Protein AF-A0A6V7JFA1-F1 (afdb_monomer_lite)

pLDDT: mean 86.87, std 8.66, range [52.91, 97.0]

Organism: NCBI:txid1563983

Secondary structure (DSSP, 8-state):
-HHHHHHHHHHHS-TT---S--EEEETTSTTHHHHHHHHHHTT--EEEESSHHHHHHHHHHHHHHHT-

Structure (mmCIF, N/CA/C/O backbone):
data_AF-A0A6V7JFA1-F1
#
_entry.id   AF-A0A6V7JFA1-F1
#
loop_
_atom_site.group_PDB
_atom_site.id
_atom_site.type_symbol
_atom_site.label_atom_id
_atom_site.label_alt_id
_atom_site.label_comp_id
_atom_site.label_asym_id
_atom_site.label_entity_id
_atom_site.label_seq_id
_atom_site.pdbx_PDB_ins_code
_atom_site.Cartn_x
_atom_site.Cartn_y
_atom_site.Cartn_z
_atom_site.occupancy
_atom_site.B_iso_or_equiv
_atom_site.auth_seq_id
_atom_site.auth_comp_id
_atom_site.auth_asym_id
_atom_site.auth_atom_id
_atom_site.pdbx_PDB_model_num
ATOM 1 N N . PRO A 1 1 ? 11.034 8.669 -0.750 1.00 52.91 1 PRO A N 1
ATOM 2 C CA . PRO A 1 1 ? 10.213 7.468 -0.442 1.00 52.91 1 PRO A CA 1
ATOM 3 C C . PRO A 1 1 ? 9.256 7.646 0.755 1.00 52.91 1 PRO A C 1
ATOM 5 O O . PRO A 1 1 ? 8.054 7.542 0.563 1.00 52.91 1 PRO A O 1
ATOM 8 N N . ARG A 1 2 ? 9.742 7.991 1.963 1.00 61.72 2 ARG A N 1
ATOM 9 C CA . ARG A 1 2 ? 8.907 8.043 3.187 1.00 61.72 2 ARG A CA 1
ATOM 10 C C . ARG A 1 2 ? 7.751 9.057 3.173 1.00 61.72 2 ARG A C 1
ATOM 12 O O . ARG A 1 2 ? 6.698 8.755 3.714 1.00 61.72 2 ARG A O 1
ATOM 19 N N . LYS A 1 3 ? 7.917 10.231 2.550 1.00 72.00 3 LYS A N 1
ATOM 20 C CA . LYS A 1 3 ? 6.876 11.280 2.539 1.00 72.00 3 LYS A CA 1
ATOM 21 C C . LYS A 1 3 ? 5.602 10.838 1.803 1.00 72.00 3 LYS A C 1
ATOM 23 O O . LYS A 1 3 ? 4.516 10.981 2.345 1.00 72.00 3 LYS A O 1
ATOM 28 N N . ALA A 1 4 ? 5.758 10.218 0.631 1.00 77.75 4 ALA A N 1
ATOM 29 C CA . ALA A 1 4 ? 4.636 9.705 -0.156 1.00 77.75 4 ALA A CA 1
ATOM 30 C C . ALA A 1 4 ? 3.850 8.625 0.605 1.00 77.75 4 ALA A C 1
ATOM 32 O O . ALA A 1 4 ? 2.627 8.674 0.642 1.00 77.75 4 ALA A O 1
ATOM 33 N N . LEU A 1 5 ? 4.545 7.706 1.288 1.00 79.12 5 LEU A N 1
ATOM 34 C CA . LEU A 1 5 ? 3.894 6.678 2.100 1.00 79.12 5 LEU A CA 1
ATOM 35 C C . LEU A 1 5 ? 3.093 7.281 3.262 1.00 79.12 5 LEU A C 1
ATOM 37 O O . LEU A 1 5 ? 1.979 6.845 3.520 1.00 79.12 5 LEU A O 1
ATOM 41 N N . VAL A 1 6 ? 3.633 8.294 3.946 1.00 80.50 6 VAL A N 1
ATOM 42 C CA . VAL A 1 6 ? 2.928 8.976 5.046 1.00 80.50 6 VAL A CA 1
ATOM 43 C C . VAL A 1 6 ? 1.670 9.687 4.541 1.00 80.50 6 VAL A C 1
ATOM 45 O O . VAL A 1 6 ? 0.618 9.570 5.162 1.00 80.50 6 VAL A O 1
ATOM 48 N N . GLU A 1 7 ? 1.745 10.366 3.396 1.00 84.31 7 GLU A N 1
ATOM 49 C CA . GLU A 1 7 ? 0.580 11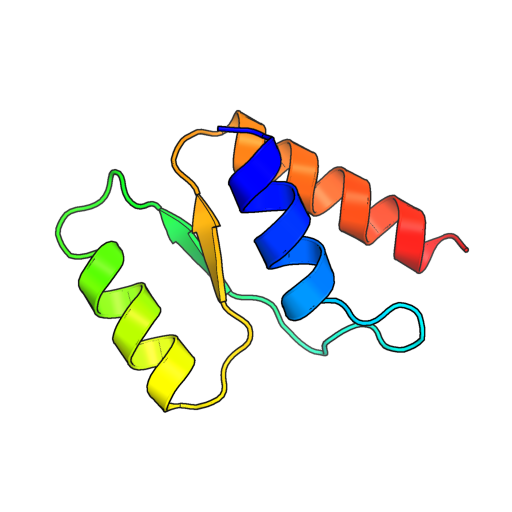.005 2.767 1.00 84.31 7 GLU A CA 1
ATOM 50 C C . GLU A 1 7 ? -0.476 9.975 2.336 1.00 84.31 7 GLU A C 1
ATOM 52 O O . GLU A 1 7 ? -1.676 10.198 2.507 1.00 84.31 7 GLU A O 1
ATOM 57 N N . GLN A 1 8 ? -0.045 8.820 1.818 1.00 85.50 8 GLN A N 1
ATOM 58 C CA . GLN A 1 8 ? -0.947 7.722 1.478 1.00 85.50 8 GLN A CA 1
ATOM 59 C C . GLN A 1 8 ? -1.597 7.107 2.720 1.00 85.50 8 GLN A C 1
ATOM 61 O O . GLN A 1 8 ? -2.805 6.887 2.718 1.00 85.50 8 GLN A O 1
ATOM 66 N N . LEU A 1 9 ? -0.831 6.879 3.790 1.00 83.56 9 LEU A N 1
ATOM 67 C CA . LEU A 1 9 ? -1.348 6.382 5.064 1.00 83.56 9 LEU A CA 1
ATOM 68 C C . LEU A 1 9 ? -2.383 7.346 5.642 1.00 83.56 9 LEU A C 1
ATOM 70 O O . LEU A 1 9 ? -3.471 6.903 5.973 1.00 83.56 9 LEU A O 1
ATOM 74 N N . ALA A 1 10 ? -2.108 8.652 5.676 1.00 83.31 10 ALA A N 1
ATOM 75 C CA . ALA A 1 10 ? -3.065 9.646 6.167 1.00 83.31 10 ALA A CA 1
ATOM 76 C C . ALA A 1 10 ? -4.373 9.673 5.353 1.00 83.31 10 ALA A C 1
ATOM 78 O O . ALA A 1 10 ? -5.450 9.866 5.910 1.00 83.31 10 ALA A O 1
AT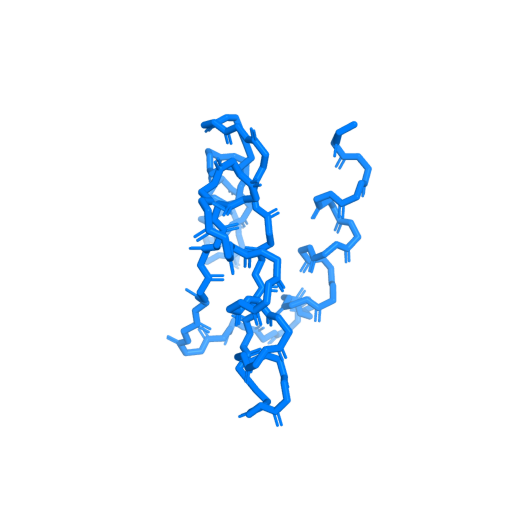OM 79 N N . ARG A 1 11 ? -4.298 9.443 4.034 1.00 80.88 11 ARG A N 1
ATOM 80 C CA . ARG A 1 11 ? -5.478 9.372 3.157 1.00 80.88 11 ARG A CA 1
ATOM 81 C C . ARG A 1 11 ? -6.282 8.086 3.353 1.00 80.88 11 ARG A C 1
ATOM 83 O O . ARG A 1 11 ? -7.507 8.113 3.323 1.00 80.88 11 ARG A O 1
ATOM 90 N N . VAL A 1 12 ? -5.595 6.953 3.485 1.00 80.19 12 VAL A N 1
ATOM 91 C CA . VAL A 1 12 ? -6.208 5.617 3.556 1.00 80.19 12 VAL A CA 1
ATOM 92 C C . VAL A 1 12 ? -6.684 5.280 4.975 1.00 80.19 12 VAL A C 1
ATOM 94 O O . VAL A 1 12 ? -7.634 4.513 5.153 1.00 80.19 12 VAL A O 1
ATOM 97 N N . LEU A 1 13 ? -6.050 5.872 5.982 1.00 75.81 13 LEU A N 1
ATOM 98 C CA . LEU A 1 13 ? -6.336 5.724 7.403 1.00 75.81 13 LEU A CA 1
ATOM 99 C C . LEU A 1 13 ? -6.647 7.113 7.986 1.00 75.81 13 LEU A C 1
ATOM 101 O O . LEU A 1 13 ? -5.738 7.792 8.473 1.00 75.81 13 LEU A O 1
ATOM 105 N N . PRO A 1 14 ? -7.916 7.550 7.968 1.00 72.88 14 PRO A N 1
ATOM 106 C CA . PRO A 1 14 ? -8.356 8.703 8.753 1.00 72.88 14 PRO A CA 1
ATOM 107 C C . PRO A 1 14 ? -8.154 8.431 10.252 1.00 72.88 14 PRO A C 1
ATOM 109 O O . PRO A 1 14 ? -8.186 7.272 10.668 1.00 72.88 14 PRO A O 1
ATOM 112 N N . ASP A 1 15 ? -7.900 9.466 11.056 1.00 69.50 15 ASP A N 1
ATOM 113 C CA . ASP A 1 15 ? -7.487 9.316 12.466 1.00 69.50 15 ASP A CA 1
ATOM 114 C C . ASP A 1 15 ? -8.496 8.550 13.343 1.00 69.50 15 ASP A C 1
ATOM 116 O O . ASP A 1 15 ? -8.066 7.797 14.212 1.00 69.50 15 ASP A O 1
ATOM 120 N N . ASP A 1 16 ? -9.792 8.617 13.031 1.00 68.75 16 ASP A N 1
ATOM 121 C CA . ASP A 1 16 ? -10.857 8.030 13.859 1.00 68.75 16 ASP A CA 1
ATOM 122 C C . ASP A 1 16 ? -11.440 6.711 13.317 1.00 68.75 16 ASP A C 1
ATOM 124 O O . ASP A 1 16 ? -12.390 6.170 13.881 1.00 68.75 16 ASP A O 1
ATOM 128 N N . CYS A 1 17 ? -10.930 6.184 12.196 1.00 70.88 17 CYS A N 1
ATOM 129 C CA . CYS A 1 17 ? -11.497 4.987 11.564 1.00 70.88 17 CYS A CA 1
ATOM 130 C C . CYS A 1 17 ? -10.441 4.080 10.928 1.00 70.88 17 CYS A C 1
ATOM 132 O O . CYS A 1 17 ? -9.840 4.400 9.895 1.00 70.88 17 CYS A O 1
ATOM 134 N N . LEU A 1 18 ? -10.314 2.873 11.480 1.00 80.31 18 LEU A N 1
ATOM 135 C CA . LEU A 1 18 ? -9.591 1.785 10.836 1.00 80.31 18 LEU A CA 1
ATOM 136 C C . LEU A 1 18 ? -10.431 1.208 9.679 1.00 80.31 18 LEU A C 1
ATOM 138 O O . LEU A 1 18 ? -11.623 0.957 9.849 1.00 80.31 18 LEU A O 1
ATOM 142 N N . PRO A 1 19 ? -9.850 1.016 8.485 1.00 81.62 19 PRO A N 1
ATOM 143 C CA . PRO A 1 19 ? -10.508 0.285 7.412 1.00 81.62 19 PRO A CA 1
ATOM 144 C C . PRO A 1 19 ? -10.728 -1.177 7.777 1.00 81.62 19 PRO A C 1
ATOM 146 O O . PRO A 1 19 ? -9.896 -1.789 8.441 1.00 81.62 19 PRO A O 1
ATOM 149 N N . GLU A 1 20 ? -11.781 -1.756 7.207 1.00 85.44 20 GLU A N 1
ATOM 150 C CA . GLU A 1 20 ? -12.007 -3.203 7.221 1.00 85.44 20 GLU A CA 1
ATOM 151 C C . GLU A 1 20 ? -10.904 -3.962 6.463 1.00 85.44 20 GLU A C 1
ATOM 153 O O . GLU A 1 20 ? -10.484 -5.042 6.867 1.00 85.44 20 GLU A O 1
ATOM 158 N N . SER A 1 21 ? -10.393 -3.383 5.371 1.00 88.56 21 SER A N 1
ATOM 159 C CA . SER A 1 21 ? -9.291 -3.955 4.595 1.00 88.56 21 SER A CA 1
ATOM 160 C C . SER A 1 21 ? -8.425 -2.883 3.931 1.00 88.56 21 SER A C 1
ATOM 162 O O . SER A 1 21 ? -8.891 -1.790 3.602 1.00 88.56 21 SER A O 1
ATOM 164 N N . ILE A 1 22 ? -7.145 -3.205 3.726 1.00 90.62 22 ILE A N 1
ATOM 165 C CA . ILE A 1 22 ? -6.195 -2.403 2.946 1.00 90.62 22 ILE A CA 1
ATOM 166 C C . ILE A 1 22 ? -5.473 -3.326 1.970 1.00 90.62 22 ILE A C 1
ATOM 168 O O . ILE A 1 22 ? -4.948 -4.365 2.364 1.00 90.62 22 ILE A O 1
ATOM 172 N N . ALA A 1 23 ? -5.399 -2.916 0.707 1.00 93.12 23 ALA A N 1
ATOM 173 C CA . ALA A 1 23 ? -4.596 -3.574 -0.312 1.00 93.12 23 ALA A CA 1
ATOM 174 C C . ALA A 1 23 ? -3.211 -2.921 -0.403 1.00 93.12 23 ALA A C 1
ATOM 176 O O . ALA A 1 23 ? -3.097 -1.718 -0.641 1.00 93.12 23 ALA A O 1
ATOM 177 N N . LEU A 1 24 ? -2.156 -3.720 -0.246 1.00 94.19 24 LEU A N 1
ATOM 178 C CA . LEU A 1 24 ? -0.775 -3.306 -0.495 1.00 94.19 24 LEU A CA 1
ATOM 179 C C . LEU A 1 24 ? -0.357 -3.773 -1.887 1.00 94.19 24 LEU A C 1
ATOM 181 O O . LEU A 1 24 ? -0.351 -4.972 -2.155 1.00 94.19 24 LEU A O 1
ATOM 185 N N . VAL A 1 25 ? -0.010 -2.833 -2.765 1.00 95.25 25 VAL A N 1
ATOM 186 C CA . VAL A 1 25 ? 0.362 -3.121 -4.155 1.00 95.25 25 VAL A CA 1
ATOM 187 C C . VAL A 1 25 ? 1.801 -2.694 -4.407 1.00 95.25 25 VAL A C 1
ATOM 189 O O . VAL A 1 25 ? 2.131 -1.513 -4.297 1.00 95.25 25 VAL A O 1
ATOM 192 N N . SER A 1 26 ? 2.653 -3.651 -4.771 1.00 93.44 26 SER A N 1
ATOM 193 C CA . SER A 1 26 ? 4.039 -3.387 -5.161 1.00 93.44 26 SER A CA 1
ATOM 194 C C . SER A 1 26 ? 4.085 -2.682 -6.517 1.00 93.44 26 SER A C 1
ATOM 196 O O . SER A 1 26 ? 3.542 -3.170 -7.505 1.00 93.44 26 SER A O 1
ATOM 198 N N . LEU A 1 27 ? 4.762 -1.536 -6.582 1.00 92.81 27 LEU A N 1
ATOM 199 C CA . LEU A 1 27 ? 5.084 -0.845 -7.835 1.00 92.81 27 LEU A CA 1
ATOM 200 C C . LEU A 1 27 ? 6.292 -1.458 -8.554 1.00 92.81 27 LEU A C 1
ATOM 202 O O . LEU A 1 27 ? 6.577 -1.070 -9.683 1.00 92.81 27 LEU A O 1
ATOM 206 N N . GLY A 1 28 ? 7.003 -2.389 -7.909 1.00 90.25 28 GLY A N 1
ATOM 207 C CA . GLY A 1 28 ? 8.064 -3.169 -8.548 1.00 90.25 28 GLY A CA 1
ATOM 208 C C . GLY A 1 28 ? 7.525 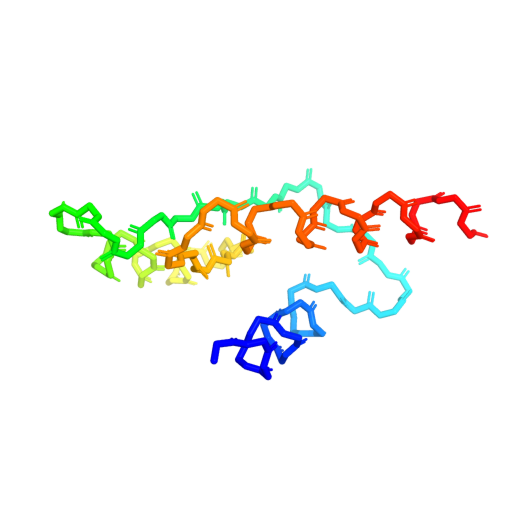-4.272 -9.461 1.00 90.25 28 GLY A C 1
ATOM 209 O O . GLY A 1 28 ? 8.257 -4.772 -10.312 1.00 90.25 28 GLY A O 1
ATOM 210 N N . ASP A 1 29 ? 6.248 -4.627 -9.307 1.00 90.25 29 ASP A N 1
ATOM 211 C CA . ASP A 1 29 ? 5.622 -5.702 -10.066 1.00 90.25 29 ASP A CA 1
ATOM 212 C C . ASP A 1 29 ? 5.140 -5.185 -11.425 1.00 90.25 29 ASP A C 1
ATOM 214 O O . ASP A 1 29 ? 4.614 -4.070 -11.552 1.00 90.25 29 ASP A O 1
ATOM 218 N N . ALA A 1 30 ? 5.260 -6.022 -12.457 1.00 93.19 30 ALA A N 1
ATOM 219 C CA . ALA A 1 30 ? 4.720 -5.710 -13.773 1.00 93.19 30 ALA A CA 1
ATOM 220 C C . ALA A 1 30 ? 3.201 -5.479 -13.675 1.00 93.19 30 ALA A C 1
ATOM 222 O O . ALA A 1 30 ? 2.441 -6.366 -13.295 1.00 93.19 30 ALA A O 1
ATOM 223 N N . GLY A 1 31 ? 2.758 -4.263 -14.006 1.00 93.38 31 GLY A N 1
ATOM 224 C CA . GLY A 1 31 ? 1.350 -3.871 -13.917 1.00 93.38 31 GLY A CA 1
ATOM 225 C C . GLY A 1 31 ? 0.876 -3.440 -12.523 1.00 93.38 31 GLY A C 1
ATOM 226 O O . GLY A 1 31 ? -0.295 -3.087 -12.387 1.00 93.38 31 GLY A O 1
ATOM 227 N N . GLY A 1 32 ? 1.747 -3.378 -11.510 1.00 94.62 32 GLY A N 1
ATOM 228 C CA . GLY A 1 32 ? 1.378 -2.962 -10.151 1.00 94.62 32 GLY A CA 1
ATOM 229 C C . GLY A 1 32 ? 0.719 -1.578 -10.095 1.00 94.62 32 GLY A C 1
ATOM 230 O O . GLY A 1 32 ? -0.312 -1.398 -9.450 1.00 94.62 32 GLY A O 1
ATOM 231 N N . ALA A 1 33 ? 1.233 -0.612 -10.862 1.00 93.56 33 ALA A N 1
ATOM 232 C CA . ALA A 1 33 ? 0.625 0.717 -10.974 1.00 93.56 33 ALA A CA 1
ATOM 233 C C . ALA A 1 33 ? -0.800 0.676 -11.563 1.00 93.56 33 ALA A C 1
ATOM 235 O O . ALA A 1 33 ? -1.692 1.378 -11.087 1.00 93.56 33 ALA A O 1
ATOM 236 N N . VAL A 1 34 ? -1.032 -0.176 -12.570 1.00 96.81 34 VAL A N 1
ATOM 237 C CA . VAL A 1 34 ? -2.351 -0.345 -13.202 1.00 96.81 34 VAL A CA 1
ATOM 238 C C . VAL A 1 34 ? -3.318 -1.021 -12.235 1.00 96.81 34 VAL A C 1
ATOM 240 O O . VAL A 1 34 ? -4.451 -0.568 -12.089 1.00 96.81 34 VAL A O 1
ATOM 243 N N . LEU A 1 35 ? -2.875 -2.066 -11.531 1.00 96.12 35 LEU A N 1
ATOM 244 C CA . LEU A 1 35 ? -3.678 -2.736 -10.510 1.00 96.12 35 LEU A CA 1
ATOM 245 C C . LEU A 1 35 ? -4.081 -1.763 -9.398 1.00 96.12 35 LEU A C 1
ATOM 247 O O . LEU A 1 35 ? -5.254 -1.709 -9.035 1.00 96.12 35 LEU A O 1
ATOM 251 N N . ALA A 1 36 ? -3.138 -0.960 -8.899 1.00 94.88 36 ALA A N 1
ATOM 252 C CA . ALA A 1 36 ? -3.417 0.036 -7.872 1.00 94.88 36 ALA A CA 1
ATOM 253 C C . ALA A 1 36 ? -4.501 1.030 -8.320 1.00 94.88 36 ALA A C 1
ATOM 255 O O . ALA A 1 36 ? -5.444 1.275 -7.568 1.00 94.88 36 ALA A O 1
ATOM 256 N N . ALA A 1 37 ? -4.421 1.527 -9.560 1.00 95.19 37 ALA A N 1
ATOM 257 C CA . ALA A 1 37 ? -5.436 2.411 -10.130 1.00 95.19 37 ALA A CA 1
ATOM 258 C C . ALA A 1 37 ? -6.812 1.726 -10.232 1.00 95.19 37 ALA A C 1
ATOM 260 O O . ALA A 1 37 ? -7.812 2.284 -9.787 1.00 95.19 37 ALA A O 1
ATOM 261 N N . ARG A 1 38 ? -6.875 0.482 -10.728 1.00 97.00 38 ARG A N 1
ATOM 262 C CA . ARG A 1 38 ? -8.140 -0.274 -10.841 1.00 97.00 38 ARG A CA 1
ATOM 263 C C . ARG A 1 38 ? -8.789 -0.584 -9.497 1.00 97.00 38 ARG A C 1
ATOM 265 O O . ARG A 1 38 ? -10.012 -0.591 -9.392 1.00 97.00 38 ARG A O 1
ATOM 272 N N . LEU A 1 39 ? -7.990 -0.857 -8.470 1.00 94.75 39 LEU A N 1
ATOM 273 C CA . LEU A 1 39 ? -8.502 -1.071 -7.118 1.00 94.75 39 LEU A CA 1
ATOM 274 C C . LEU A 1 39 ? -9.028 0.246 -6.518 1.00 94.75 39 LEU A C 1
ATOM 276 O O . LEU A 1 39 ? -10.095 0.246 -5.906 1.00 94.75 39 LEU A O 1
ATOM 280 N N . GLN A 1 40 ? -8.341 1.369 -6.754 1.00 92.06 40 GLN A N 1
ATOM 281 C CA . GLN A 1 40 ? -8.806 2.698 -6.336 1.00 92.06 40 GLN A CA 1
ATOM 282 C C . GLN A 1 40 ? -10.120 3.100 -7.023 1.00 92.06 40 GLN A C 1
ATOM 284 O O . GLN A 1 40 ? -11.017 3.598 -6.350 1.00 92.06 40 GLN A O 1
ATOM 289 N N . GLU A 1 41 ? -10.282 2.819 -8.321 1.00 95.44 41 GLU A N 1
ATOM 290 C CA . GLU A 1 41 ? -11.542 3.036 -9.063 1.00 95.44 41 GLU A CA 1
ATOM 291 C C . GLU A 1 41 ? -12.729 2.270 -8.454 1.00 95.44 41 GLU A C 1
ATOM 293 O O . GLU A 1 41 ? -13.875 2.702 -8.558 1.00 95.44 41 GLU A O 1
ATOM 298 N N . ARG A 1 42 ? -12.465 1.142 -7.783 1.00 94.19 42 ARG A N 1
ATOM 299 C CA . ARG A 1 42 ? -13.472 0.347 -7.062 1.00 94.19 42 ARG A CA 1
ATOM 300 C C . ARG A 1 42 ? -13.692 0.806 -5.617 1.00 94.19 42 ARG A C 1
ATOM 302 O O . ARG A 1 42 ? -14.302 0.076 -4.842 1.00 94.19 42 ARG A O 1
ATOM 309 N N . ASN A 1 43 ? -13.199 1.989 -5.248 1.00 89.00 43 ASN A N 1
ATOM 310 C CA . ASN A 1 43 ? -13.235 2.542 -3.891 1.00 89.00 43 ASN A CA 1
ATOM 311 C C . ASN A 1 43 ? -12.536 1.663 -2.838 1.00 89.00 43 ASN A C 1
ATOM 313 O O . ASN A 1 43 ? -12.837 1.752 -1.647 1.00 89.00 43 ASN A O 1
ATOM 317 N N . LEU A 1 44 ? -11.584 0.821 -3.255 1.00 90.94 44 LEU A N 1
ATOM 318 C CA . LEU A 1 44 ? -10.774 0.051 -2.319 1.00 90.94 44 LEU A CA 1
ATOM 319 C C . LEU A 1 44 ? -9.646 0.916 -1.753 1.00 90.94 44 LEU A C 1
ATOM 321 O O . LEU A 1 44 ? -9.067 1.776 -2.420 1.00 90.94 44 LEU A O 1
ATOM 325 N N . ARG A 1 45 ? -9.311 0.653 -0.493 1.00 90.81 45 ARG A N 1
ATOM 326 C CA . ARG A 1 45 ? -8.235 1.319 0.241 1.00 90.81 45 ARG A CA 1
ATOM 327 C C . ARG A 1 45 ? -6.891 0.732 -0.189 1.00 90.81 45 ARG A C 1
ATOM 329 O O . ARG A 1 45 ? -6.533 -0.363 0.232 1.00 90.81 45 ARG A O 1
ATOM 336 N N . VAL A 1 46 ? -6.162 1.439 -1.051 1.00 93.00 46 VAL A N 1
ATOM 337 C CA . VAL A 1 46 ? -4.925 0.939 -1.680 1.00 93.00 46 VAL A CA 1
ATOM 338 C C . VAL A 1 46 ? -3.715 1.763 -1.257 1.00 93.00 46 VAL A C 1
ATOM 340 O O . VAL A 1 46 ? -3.718 2.988 -1.378 1.00 93.00 46 VAL A O 1
ATOM 343 N N . LEU A 1 47 ? -2.652 1.076 -0.844 1.00 92.75 47 LEU A N 1
ATOM 344 C CA . LEU A 1 47 ? -1.328 1.633 -0.589 1.00 92.75 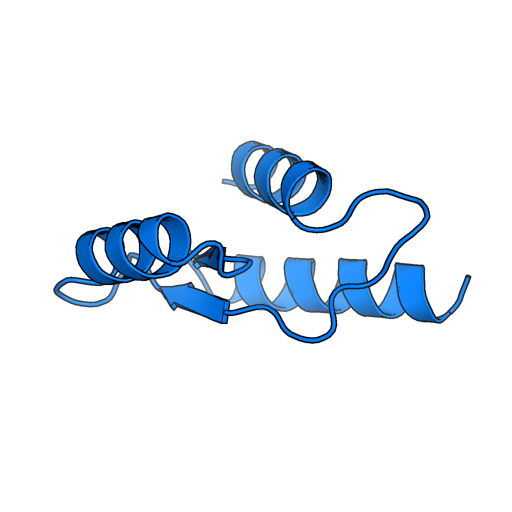47 LEU A CA 1
ATOM 345 C C . LEU A 1 47 ? -0.332 1.056 -1.591 1.00 92.75 47 LEU A C 1
ATOM 347 O O . LEU A 1 47 ? -0.230 -0.159 -1.753 1.00 92.75 47 LEU A O 1
ATOM 351 N N . THR A 1 48 ? 0.420 1.928 -2.252 1.00 93.62 48 THR A N 1
ATOM 352 C CA . THR A 1 48 ? 1.476 1.504 -3.174 1.00 93.62 48 THR A CA 1
ATOM 353 C C . THR A 1 48 ? 2.803 1.396 -2.439 1.00 93.62 48 THR A C 1
ATOM 355 O O . THR A 1 48 ? 3.202 2.336 -1.754 1.00 93.62 48 THR A O 1
ATOM 358 N N . THR A 1 49 ? 3.511 0.286 -2.601 1.00 93.62 49 THR A N 1
ATOM 359 C CA . THR A 1 49 ? 4.815 0.044 -1.977 1.00 93.62 49 THR A CA 1
ATOM 360 C C . THR A 1 49 ? 5.904 -0.010 -3.043 1.00 93.62 49 THR A C 1
ATOM 362 O O . THR A 1 49 ? 5.702 -0.548 -4.128 1.00 93.62 49 THR A O 1
ATOM 365 N N . ALA A 1 50 ? 7.070 0.569 -2.764 1.00 90.75 50 ALA A N 1
ATOM 366 C CA . ALA A 1 50 ? 8.242 0.489 -3.640 1.00 90.75 50 ALA A CA 1
ATOM 367 C C . ALA A 1 50 ? 9.321 -0.440 -3.061 1.00 90.75 50 ALA A C 1
ATOM 369 O O . ALA A 1 50 ? 10.256 -0.827 -3.756 1.00 90.75 50 ALA A O 1
ATOM 370 N N . SER A 1 51 ? 9.218 -0.780 -1.774 1.00 90.69 51 SER A N 1
ATOM 371 C CA . SER A 1 51 ? 10.188 -1.610 -1.070 1.00 90.69 51 SER A CA 1
ATOM 372 C C . SER A 1 51 ? 9.571 -2.341 0.131 1.00 90.69 51 SER A C 1
ATOM 374 O O . SER A 1 51 ? 8.547 -1.908 0.671 1.00 90.69 51 SER A O 1
ATOM 376 N N . PRO A 1 52 ? 10.240 -3.384 0.660 1.00 89.81 52 PRO A N 1
ATOM 377 C CA . PRO A 1 52 ? 9.841 -4.024 1.917 1.00 89.81 52 PRO A CA 1
ATOM 378 C C . PRO A 1 52 ? 9.808 -3.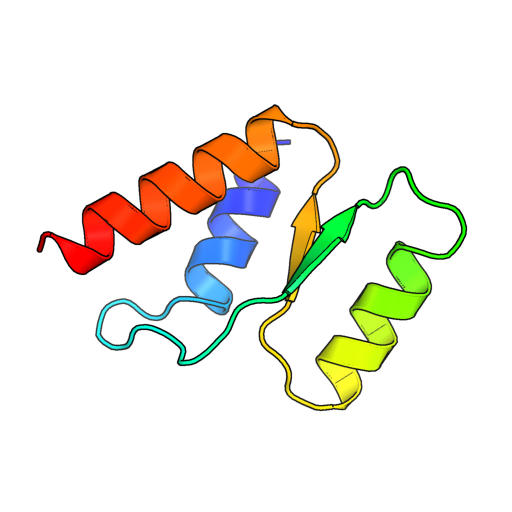067 3.120 1.00 89.81 52 PRO A C 1
ATOM 380 O O . PRO A 1 52 ? 9.145 -3.347 4.118 1.00 89.81 52 PRO A O 1
ATOM 383 N N . ALA A 1 53 ? 10.526 -1.939 3.057 1.00 90.31 53 ALA A N 1
ATOM 384 C CA . ALA A 1 53 ? 10.481 -0.923 4.104 1.00 90.31 53 ALA A CA 1
ATOM 385 C C . ALA A 1 53 ? 9.114 -0.226 4.167 1.00 90.31 53 ALA A C 1
ATOM 387 O O . ALA A 1 53 ? 8.6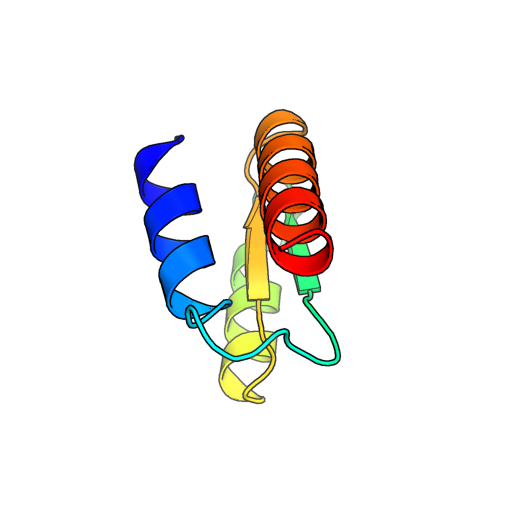47 0.074 5.265 1.00 90.31 53 ALA A O 1
ATOM 388 N N . ASP A 1 54 ? 8.453 -0.035 3.023 1.00 90.12 54 ASP A N 1
ATOM 389 C CA . ASP A 1 54 ? 7.129 0.593 2.959 1.00 90.12 54 ASP A CA 1
ATOM 390 C C . ASP A 1 54 ? 6.054 -0.322 3.556 1.00 90.12 54 ASP A C 1
ATOM 392 O O . ASP A 1 54 ? 5.167 0.132 4.282 1.00 90.12 54 ASP A O 1
ATOM 396 N N . VAL A 1 55 ? 6.189 -1.633 3.326 1.00 91.38 55 VAL A N 1
ATOM 397 C CA . VAL A 1 55 ? 5.340 -2.659 3.947 1.00 91.38 55 VAL A CA 1
ATOM 398 C C . VAL A 1 55 ? 5.478 -2.596 5.467 1.00 91.38 55 VAL A C 1
ATOM 400 O O . VAL A 1 55 ? 4.484 -2.426 6.169 1.00 91.38 55 VAL A O 1
ATOM 403 N N . ARG A 1 56 ? 6.712 -2.652 5.990 1.00 92.06 56 ARG A N 1
ATOM 404 C CA . ARG A 1 56 ? 6.957 -2.585 7.441 1.00 92.06 56 ARG A CA 1
ATOM 405 C C . ARG A 1 56 ? 6.403 -1.306 8.061 1.00 92.06 56 ARG A C 1
ATOM 407 O O . ARG A 1 56 ? 5.713 -1.382 9.069 1.00 92.06 56 ARG A O 1
ATOM 414 N N . ALA A 1 57 ? 6.664 -0.153 7.449 1.00 89.12 57 ALA A N 1
ATOM 415 C CA . ALA A 1 57 ? 6.174 1.128 7.946 1.00 89.12 57 ALA A CA 1
ATOM 416 C C . ALA A 1 57 ? 4.637 1.196 7.971 1.00 89.12 57 ALA A C 1
ATOM 418 O O . ALA A 1 57 ? 4.068 1.716 8.930 1.00 89.12 57 ALA A O 1
ATOM 419 N N . THR A 1 58 ? 3.968 0.614 6.971 1.00 89.69 58 THR A N 1
ATOM 420 C CA . THR A 1 58 ? 2.505 0.485 6.958 1.00 89.69 58 THR A CA 1
ATOM 421 C C . THR A 1 58 ? 2.009 -0.336 8.145 1.00 89.69 58 THR A C 1
ATOM 423 O O . THR A 1 58 ? 1.141 0.125 8.883 1.00 89.69 58 THR A O 1
ATOM 426 N N . PHE A 1 59 ? 2.583 -1.522 8.375 1.00 90.44 59 PHE A N 1
ATOM 427 C CA . PHE A 1 59 ? 2.204 -2.370 9.509 1.00 90.44 59 PHE A CA 1
ATOM 428 C C . PHE A 1 59 ? 2.459 -1.690 10.853 1.00 90.44 59 PHE A C 1
ATOM 430 O O . PHE A 1 59 ? 1.585 -1.705 11.713 1.00 90.44 59 PHE A O 1
ATOM 437 N N . THR A 1 60 ? 3.616 -1.048 11.032 1.00 90.19 60 THR A N 1
ATOM 438 C CA . THR A 1 60 ? 3.915 -0.294 12.256 1.00 90.19 60 THR A CA 1
ATOM 439 C C . THR A 1 60 ? 2.889 0.812 12.495 1.00 90.19 60 THR A C 1
ATOM 441 O O . THR A 1 60 ? 2.415 0.961 13.617 1.00 90.19 60 THR A O 1
ATOM 444 N N . CYS A 1 61 ? 2.507 1.558 11.453 1.00 87.25 61 CYS A N 1
ATOM 445 C CA . CYS A 1 61 ? 1.484 2.597 11.554 1.00 87.25 61 CYS A CA 1
ATOM 446 C C . CYS A 1 61 ? 0.116 2.018 11.943 1.00 87.25 61 CYS A C 1
ATOM 448 O O . CYS A 1 61 ? -0.525 2.531 12.858 1.00 87.25 61 CYS A O 1
ATOM 450 N N . LEU A 1 62 ? -0.301 0.925 11.298 1.00 87.06 62 LEU A N 1
ATOM 451 C CA . LEU A 1 62 ? -1.564 0.246 11.590 1.00 87.06 62 LEU A CA 1
ATOM 452 C C . LEU A 1 62 ? -1.623 -0.273 13.023 1.00 87.06 62 LEU A C 1
ATOM 454 O O . LEU A 1 62 ? -2.572 0.027 13.739 1.00 87.06 62 LEU A O 1
ATOM 458 N N . ILE A 1 63 ? -0.594 -1.002 13.458 1.00 88.44 63 ILE A N 1
ATOM 459 C CA . ILE A 1 63 ? -0.511 -1.550 14.816 1.00 88.44 63 ILE A CA 1
ATOM 460 C C . ILE A 1 63 ? -0.557 -0.419 15.844 1.00 88.44 63 ILE A C 1
ATOM 462 O O . ILE A 1 63 ? -1.336 -0.488 16.790 1.00 88.44 63 ILE A O 1
ATOM 466 N N . ALA A 1 64 ? 0.215 0.650 15.628 1.00 86.81 64 ALA A N 1
ATOM 467 C CA . ALA A 1 64 ? 0.235 1.797 16.530 1.00 86.81 64 ALA A CA 1
ATOM 468 C C . ALA A 1 64 ? -1.121 2.515 16.624 1.00 86.81 64 ALA A C 1
ATOM 470 O O . ALA A 1 64 ? -1.391 3.151 17.636 1.00 86.81 64 ALA A O 1
ATOM 471 N N . ARG A 1 65 ? -1.964 2.443 15.585 1.00 82.44 65 ARG A N 1
ATOM 472 C CA . ARG A 1 65 ? -3.329 2.982 15.624 1.00 82.44 65 ARG A CA 1
ATOM 473 C C . ARG A 1 65 ? -4.342 2.029 16.244 1.00 82.44 65 ARG A C 1
ATOM 475 O O . ARG A 1 65 ? -5.227 2.503 16.929 1.00 82.44 65 ARG A O 1
ATOM 482 N N . ILE A 1 66 ? -4.205 0.721 16.032 1.00 84.44 66 ILE A N 1
ATOM 483 C CA . ILE A 1 66 ? -5.061 -0.298 16.664 1.00 84.44 66 ILE A CA 1
ATOM 484 C C . ILE A 1 66 ? -4.868 -0.319 18.185 1.00 84.44 66 ILE A C 1
ATOM 486 O O . ILE A 1 66 ? -5.802 -0.602 18.923 1.00 84.44 66 ILE A O 1
ATOM 490 N N . GLN A 1 67 ? -3.644 -0.072 18.649 1.00 85.81 67 GLN A N 1
ATOM 491 C CA . GLN A 1 67 ? -3.305 -0.088 20.074 1.00 85.81 67 GLN A CA 1
ATOM 492 C C . GLN A 1 67 ? -3.674 1.199 20.825 1.00 85.81 67 GLN A C 1
ATOM 494 O O . GLN A 1 67 ? -3.560 1.214 22.050 1.00 85.81 67 GLN A O 1
ATOM 499 N N . LYS A 1 68 ? -4.032 2.272 20.113 1.00 80.06 68 LYS A N 1
ATOM 500 C CA . LYS A 1 68 ? -4.521 3.518 20.712 1.00 80.06 68 LYS A CA 1
ATOM 501 C C . LYS A 1 68 ? -6.010 3.413 20.995 1.00 80.06 68 LYS A C 1
ATOM 503 O O . LYS A 1 68 ? -6.408 3.953 22.048 1.00 80.06 68 LYS A O 1
#

Radius of gyration: 11.74 Å; chains: 1; bounding box: 24×17×35 Å

Foldseek 3Di:
DVVLLVVLCCVLDPLPDDDPDEAEFEPVDDCSVVVQVVCVVVVHSYDYDPDVVSVVVSVVVNVVSVVD

InterPro domains:
  IPR019381 Phosphofurin acidic cluster sorting protein 1/2, C-terminal [PF10254] (5-68)
  IPR019381 Phosphofurin acidic cluster sorting protein 1/2, C-terminal [PTHR13280] (1-68)

Sequence (68 aa):
PRKALVEQLARVLPDDCLPESIALVSLGDAGGAVLAARLQERNLRVLTTASPADVRATFTCLIARIQK